Protein AF-A0A5J6HQF0-F1 (afdb_monomer_lite)

Sequence (128 aa):
MIKDPDASWEGPFPYDALAPAGVTPWTTHADMRDVSFELLARHLMTPVTQQAWDELRVVRRRMLVDLLLYDVDLDAELPVAAAEIDRRLAVETASPGHADEATPQERPGHPLPEATARLLDDLIRFDV

pLDDT: mean 82.44, std 16.95, range [37.94, 96.31]

Foldseek 3Di:
DDFQPPDDDDPDQLQVLLVVLVDDLPQDLVNLVCSVVSCVVVVVDDPSNVVSSVQC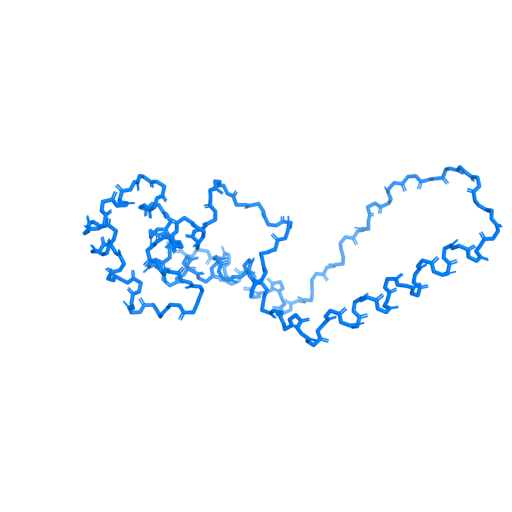NDPLSVVVSCVRDDDDDCVVVVVVVVVVVVVVVVVVVPDPDDDDDDDDDDDDDDPDDPVVVVVVCVSVDDDD

Structure (mmCIF, N/CA/C/O backbone):
data_AF-A0A5J6HQF0-F1
#
_entry.id   AF-A0A5J6HQF0-F1
#
loop_
_atom_site.group_PDB
_atom_site.id
_atom_site.type_symbol
_atom_site.label_atom_id
_atom_site.label_alt_id
_atom_site.label_comp_id
_atom_site.label_asym_id
_atom_site.label_entity_id
_atom_site.label_seq_id
_atom_site.pdbx_PDB_ins_code
_atom_site.Cartn_x
_atom_site.Cartn_y
_atom_site.Cartn_z
_atom_site.occupancy
_atom_site.B_iso_or_equiv
_atom_site.auth_seq_id
_atom_site.auth_comp_id
_atom_site.auth_asym_id
_atom_site.auth_atom_id
_atom_site.pdbx_PDB_model_num
ATOM 1 N N . MET A 1 1 ? 2.698 -5.531 -7.571 1.00 83.25 1 MET A N 1
ATOM 2 C CA . MET A 1 1 ? 2.271 -4.118 -7.528 1.00 83.2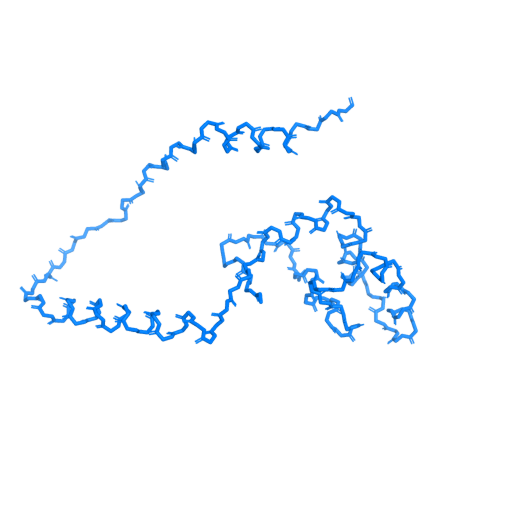5 1 MET A CA 1
ATOM 3 C C . MET A 1 1 ? 3.411 -3.224 -7.076 1.00 83.25 1 MET A C 1
ATOM 5 O O . MET A 1 1 ? 4.099 -3.565 -6.118 1.00 83.25 1 MET A O 1
ATOM 9 N N . ILE A 1 2 ? 3.599 -2.104 -7.764 1.00 85.88 2 ILE A N 1
ATOM 10 C CA . ILE A 1 2 ? 4.610 -1.079 -7.493 1.00 85.88 2 ILE A CA 1
ATOM 11 C C . ILE A 1 2 ? 3.870 0.203 -7.108 1.00 85.88 2 ILE A C 1
ATOM 13 O O . ILE A 1 2 ? 2.838 0.508 -7.699 1.00 85.88 2 ILE A O 1
ATOM 17 N N . LYS A 1 3 ? 4.366 0.938 -6.112 1.00 89.25 3 LYS A N 1
ATOM 18 C CA . LYS A 1 3 ? 3.799 2.245 -5.754 1.00 89.25 3 LYS A CA 1
ATOM 19 C C . LYS A 1 3 ? 4.189 3.278 -6.789 1.00 89.25 3 LYS A C 1
ATOM 21 O O . LYS A 1 3 ? 5.317 3.250 -7.279 1.00 89.25 3 LYS A O 1
ATOM 26 N N . ASP A 1 4 ? 3.284 4.199 -7.057 1.00 86.25 4 ASP A N 1
ATOM 27 C CA . ASP A 1 4 ? 3.610 5.380 -7.831 1.00 86.25 4 ASP A CA 1
ATOM 28 C C . ASP A 1 4 ? 4.731 6.178 -7.127 1.00 86.25 4 ASP A C 1
ATOM 30 O O . ASP A 1 4 ? 4.559 6.564 -5.966 1.00 86.25 4 ASP A O 1
ATOM 34 N N . PRO A 1 5 ? 5.897 6.377 -7.777 1.00 82.12 5 PRO A N 1
ATOM 35 C CA . PRO A 1 5 ? 7.016 7.108 -7.188 1.00 82.12 5 PRO A CA 1
ATOM 36 C C . PRO A 1 5 ? 6.736 8.608 -7.027 1.00 82.12 5 PRO A C 1
ATOM 38 O O . PRO A 1 5 ? 7.356 9.237 -6.169 1.00 82.12 5 PRO A O 1
ATOM 41 N N . ASP A 1 6 ? 5.811 9.164 -7.813 1.00 82.38 6 ASP A N 1
ATOM 42 C CA . ASP A 1 6 ? 5.450 10.584 -7.796 1.00 82.38 6 ASP A CA 1
ATOM 43 C C . ASP A 1 6 ? 4.247 10.861 -6.876 1.00 82.38 6 ASP A C 1
ATOM 45 O O . ASP A 1 6 ? 3.915 12.016 -6.593 1.00 82.38 6 ASP A O 1
ATOM 49 N N . ALA A 1 7 ? 3.596 9.814 -6.360 1.00 80.75 7 ALA A N 1
ATOM 50 C CA . ALA A 1 7 ? 2.498 9.963 -5.421 1.00 80.75 7 ALA A CA 1
ATOM 51 C C . ALA A 1 7 ? 2.997 10.382 -4.033 1.00 80.75 7 ALA A C 1
ATOM 53 O O . ALA A 1 7 ? 3.640 9.622 -3.305 1.00 80.75 7 ALA A O 1
ATOM 54 N N . SER A 1 8 ? 2.622 11.589 -3.614 1.00 76.50 8 SER A N 1
ATOM 55 C CA . SER A 1 8 ? 2.821 12.030 -2.238 1.00 76.50 8 SER A CA 1
ATOM 56 C C . SER A 1 8 ? 1.777 11.383 -1.325 1.00 76.50 8 SER A C 1
ATOM 58 O O . SER A 1 8 ? 0.595 11.727 -1.391 1.00 76.50 8 SER A O 1
ATOM 60 N N . TRP A 1 9 ? 2.209 10.476 -0.449 1.00 84.38 9 TRP A N 1
ATOM 61 C CA . TRP A 1 9 ? 1.400 9.987 0.668 1.00 84.38 9 TRP A CA 1
ATOM 62 C C . TRP A 1 9 ? 1.927 10.567 1.982 1.00 84.38 9 TRP A C 1
ATOM 64 O O . TRP A 1 9 ? 3.130 10.532 2.247 1.00 84.38 9 TRP A O 1
ATOM 74 N N . GLU A 1 10 ? 1.042 11.107 2.817 1.00 82.94 10 GLU A N 1
ATOM 75 C CA . GLU A 1 10 ? 1.439 11.617 4.129 1.00 82.94 10 GLU A CA 1
ATOM 76 C C . GLU A 1 10 ? 1.654 10.457 5.110 1.00 82.94 10 GLU A C 1
ATOM 78 O O . GLU A 1 10 ? 0.713 9.809 5.569 1.00 82.94 10 GLU A O 1
ATOM 8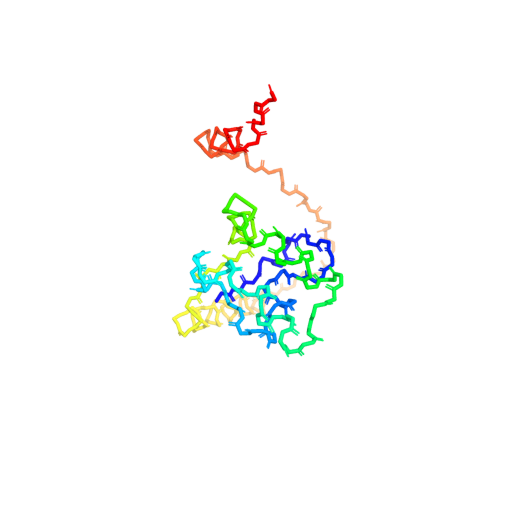3 N N . GLY A 1 11 ? 2.920 10.200 5.447 1.00 85.50 11 GLY A N 1
ATOM 84 C CA . GLY A 1 11 ? 3.312 9.138 6.373 1.00 85.50 11 GLY A CA 1
ATOM 85 C C . GLY A 1 11 ? 3.474 7.766 5.704 1.00 85.50 11 GLY A C 1
ATOM 86 O O . GLY A 1 11 ? 3.653 7.678 4.489 1.00 85.50 11 GLY A O 1
ATOM 87 N N . PRO A 1 12 ? 3.475 6.672 6.489 1.00 90.88 12 PRO A N 1
ATOM 88 C CA . PRO A 1 12 ? 3.610 5.323 5.949 1.00 90.88 12 PRO A CA 1
ATOM 89 C C . PRO A 1 12 ? 2.440 4.966 5.033 1.00 90.88 12 PRO A C 1
ATOM 91 O O . PRO A 1 12 ? 1.280 5.213 5.366 1.00 90.88 12 PRO A O 1
ATOM 94 N N . PHE A 1 13 ? 2.743 4.336 3.900 1.00 93.44 13 PHE A N 1
ATOM 95 C CA . PHE A 1 13 ? 1.711 3.894 2.972 1.00 93.44 13 PHE A CA 1
ATOM 96 C C . PHE A 1 13 ? 0.816 2.826 3.636 1.00 93.44 13 PHE A C 1
ATOM 98 O O . PHE A 1 13 ? 1.347 1.950 4.330 1.00 93.44 13 PHE A O 1
ATOM 105 N N . PRO A 1 14 ? -0.518 2.833 3.439 1.00 94.50 14 PRO A N 1
ATOM 106 C CA . PRO A 1 14 ? -1.426 2.029 4.261 1.00 94.50 14 PRO A CA 1
ATOM 107 C C . PRO A 1 14 ? -1.152 0.522 4.209 1.00 94.50 14 PRO A C 1
ATOM 109 O O . PRO A 1 14 ? -1.172 -0.154 5.238 1.00 94.50 14 PRO A O 1
ATOM 112 N N . TYR A 1 15 ? -0.828 -0.006 3.026 1.00 95.38 15 TYR A N 1
ATOM 113 C CA . TYR A 1 15 ? -0.486 -1.420 2.871 1.00 95.38 15 TYR A CA 1
ATOM 114 C C . TYR A 1 15 ? 0.853 -1.792 3.519 1.00 95.38 15 TYR A C 1
ATOM 116 O O . TYR A 1 15 ? 0.976 -2.902 4.026 1.00 95.38 15 TYR A O 1
ATOM 124 N N . ASP A 1 16 ? 1.828 -0.879 3.584 1.00 94.81 16 ASP A N 1
ATOM 125 C CA . ASP A 1 16 ? 3.088 -1.144 4.294 1.00 94.81 16 ASP A CA 1
ATOM 126 C C . ASP A 1 16 ? 2.866 -1.189 5.802 1.00 94.81 16 ASP A C 1
ATOM 128 O O . ASP A 1 16 ? 3.382 -2.068 6.490 1.00 94.81 16 ASP A O 1
ATOM 132 N N . ALA A 1 17 ? 2.075 -0.242 6.316 1.00 95.56 17 ALA A N 1
ATOM 133 C CA . ALA A 1 17 ? 1.769 -0.149 7.737 1.00 95.56 17 ALA A CA 1
ATOM 134 C C . ALA A 1 17 ? 1.050 -1.408 8.245 1.00 95.56 17 ALA A C 1
ATOM 136 O O . ALA A 1 17 ? 1.280 -1.836 9.375 1.00 95.56 17 ALA A O 1
ATOM 137 N N . LEU A 1 18 ? 0.207 -2.024 7.409 1.00 96.12 18 LEU A N 1
ATOM 138 C CA . LEU A 1 18 ? -0.536 -3.240 7.746 1.00 96.12 18 LEU A CA 1
ATOM 139 C C . LEU A 1 18 ? 0.124 -4.543 7.264 1.00 96.12 18 LEU A C 1
ATOM 141 O O . LEU A 1 18 ? -0.377 -5.623 7.586 1.00 96.12 18 LEU A O 1
ATOM 145 N N . ALA A 1 19 ? 1.259 -4.482 6.561 1.00 95.06 19 ALA A N 1
ATOM 146 C CA . ALA A 1 19 ? 1.976 -5.670 6.094 1.00 95.06 19 ALA A CA 1
ATOM 147 C C . ALA A 1 19 ? 2.318 -6.670 7.224 1.00 95.06 19 ALA A C 1
ATOM 149 O O . ALA A 1 19 ? 2.146 -7.872 7.011 1.00 95.06 19 ALA A O 1
ATOM 150 N N . PRO A 1 20 ? 2.700 -6.247 8.453 1.00 93.88 20 PRO A N 1
ATOM 151 C CA . PRO A 1 20 ? 2.915 -7.178 9.569 1.00 93.88 20 PRO A CA 1
ATOM 152 C C . PRO A 1 20 ? 1.658 -7.954 10.005 1.00 93.88 20 PRO A C 1
ATOM 154 O O . PRO A 1 20 ? 1.762 -9.039 10.580 1.00 93.88 20 PRO A O 1
ATOM 157 N N . ALA A 1 21 ? 0.465 -7.424 9.722 1.00 93.12 21 ALA A N 1
ATOM 158 C CA . ALA A 1 21 ? -0.807 -8.114 9.937 1.00 93.12 21 ALA A CA 1
ATOM 159 C C . ALA A 1 21 ? -1.190 -9.038 8.762 1.00 93.12 21 ALA A C 1
ATOM 161 O O . ALA A 1 21 ? -2.234 -9.680 8.808 1.00 93.12 21 ALA A O 1
ATOM 162 N N . GLY A 1 22 ? -0.347 -9.142 7.727 1.00 93.62 22 GLY A N 1
ATOM 163 C CA . GLY A 1 22 ? -0.596 -9.956 6.534 1.00 93.62 22 GLY A CA 1
ATOM 164 C C . GLY A 1 22 ? -1.519 -9.293 5.513 1.00 93.62 22 GLY A C 1
ATOM 165 O O . GLY A 1 22 ? -2.003 -9.959 4.599 1.00 93.62 22 GLY A O 1
ATOM 166 N N . VAL A 1 23 ? -1.781 -7.993 5.659 1.00 95.44 23 VAL A N 1
ATOM 167 C CA . VAL A 1 23 ? -2.606 -7.250 4.707 1.00 95.44 23 VAL A CA 1
ATOM 168 C C . VAL A 1 23 ? -1.808 -6.976 3.441 1.00 95.44 23 VAL A C 1
ATOM 170 O O . VAL A 1 23 ? -0.673 -6.510 3.487 1.00 95.44 23 VAL A O 1
ATOM 173 N N . THR A 1 24 ? -2.429 -7.241 2.298 1.00 94.38 24 THR A N 1
ATOM 174 C CA . THR A 1 24 ? -1.880 -6.973 0.968 1.00 94.38 24 THR A CA 1
ATOM 175 C C . THR A 1 24 ? -2.941 -6.281 0.109 1.00 94.38 24 THR A C 1
ATOM 177 O O . THR A 1 24 ? -4.125 -6.324 0.461 1.00 94.38 24 THR A O 1
ATOM 180 N N . PRO A 1 25 ? -2.577 -5.691 -1.042 1.00 92.56 25 PRO A N 1
ATOM 181 C CA . PRO A 1 25 ? -3.561 -5.153 -1.987 1.00 92.56 25 PRO A CA 1
ATOM 182 C C . PRO A 1 25 ? -4.622 -6.171 -2.432 1.00 92.56 25 PRO A C 1
ATOM 184 O O . PRO A 1 25 ? -5.758 -5.802 -2.720 1.00 92.56 25 PRO A O 1
ATOM 187 N N . TRP A 1 26 ? -4.289 -7.464 -2.399 1.00 92.19 26 TRP A N 1
ATOM 188 C CA . TRP A 1 26 ? -5.189 -8.564 -2.752 1.00 92.19 26 TRP A CA 1
ATOM 189 C C . TRP A 1 26 ? -6.126 -9.004 -1.620 1.00 92.19 26 TRP A C 1
ATOM 191 O O . TRP A 1 26 ? -7.054 -9.775 -1.861 1.00 92.19 26 TRP A O 1
ATOM 201 N N . THR A 1 27 ? -5.918 -8.531 -0.387 1.00 94.31 27 THR A N 1
ATOM 202 C CA . THR A 1 27 ? -6.804 -8.830 0.747 1.00 94.31 27 THR A CA 1
ATOM 203 C C . THR A 1 27 ? -8.216 -8.364 0.420 1.00 94.31 27 THR A C 1
ATOM 205 O O . THR A 1 27 ? -8.412 -7.200 0.073 1.00 94.31 27 THR A O 1
ATOM 208 N N . THR A 1 28 ? -9.228 -9.222 0.535 1.00 93.50 28 THR A N 1
ATOM 209 C CA . THR A 1 28 ? -10.582 -8.819 0.137 1.00 93.50 28 THR A CA 1
ATOM 210 C C . THR A 1 28 ? -11.109 -7.697 1.034 1.00 93.50 28 THR A C 1
ATOM 212 O O . THR A 1 28 ? -10.652 -7.487 2.160 1.00 93.50 28 THR A O 1
ATOM 215 N N . HIS A 1 29 ? -12.084 -6.928 0.546 1.00 92.88 29 HIS A N 1
ATOM 216 C CA . HIS A 1 29 ? -12.700 -5.897 1.383 1.00 92.88 29 HIS A CA 1
ATOM 217 C C . HIS A 1 29 ? -13.452 -6.492 2.586 1.00 92.88 29 HIS A C 1
ATOM 219 O O . HIS A 1 29 ? -13.541 -5.843 3.626 1.00 92.88 29 HIS A O 1
ATOM 225 N N . ALA A 1 30 ? -13.977 -7.715 2.456 1.00 91.38 30 ALA A N 1
ATOM 226 C CA . ALA A 1 30 ? -14.599 -8.426 3.567 1.00 91.38 30 ALA A CA 1
ATOM 227 C C . ALA A 1 30 ? -13.564 -8.719 4.662 1.00 91.38 30 ALA A C 1
ATOM 229 O O . ALA A 1 30 ? -13.760 -8.290 5.796 1.00 91.38 30 ALA A O 1
ATOM 230 N N . ASP A 1 31 ? -12.426 -9.311 4.292 1.00 94.19 31 ASP A N 1
ATOM 231 C CA . ASP A 1 31 ? -11.350 -9.650 5.232 1.00 94.19 31 ASP A CA 1
ATOM 232 C C . ASP A 1 31 ? -10.746 -8.402 5.895 1.00 94.19 31 ASP A C 1
ATOM 234 O O . ASP A 1 31 ? -10.384 -8.424 7.068 1.00 94.19 31 ASP A O 1
ATOM 238 N N . MET A 1 32 ? -10.693 -7.271 5.178 1.00 94.50 32 MET A N 1
ATOM 239 C CA . MET A 1 32 ? -10.194 -5.995 5.712 1.00 94.50 32 MET A CA 1
ATOM 240 C C . MET A 1 32 ? -10.962 -5.512 6.957 1.00 94.50 32 MET A C 1
ATOM 242 O O . MET A 1 32 ? -10.409 -4.796 7.796 1.00 94.50 32 MET A O 1
ATOM 246 N N . ARG A 1 33 ? -12.237 -5.892 7.111 1.00 89.00 33 ARG A N 1
ATOM 247 C CA . ARG A 1 33 ? -13.028 -5.531 8.302 1.00 89.00 33 ARG A CA 1
ATOM 248 C C . ARG A 1 33 ? -12.496 -6.222 9.555 1.00 89.00 33 ARG A C 1
ATOM 250 O O . ARG A 1 33 ? -12.427 -5.594 10.613 1.00 89.00 33 ARG A O 1
ATOM 257 N N . ASP A 1 34 ? -12.035 -7.457 9.399 1.00 92.94 34 ASP A N 1
ATOM 258 C CA . ASP A 1 34 ? -11.576 -8.303 10.497 1.00 92.94 34 ASP A CA 1
ATOM 259 C C . ASP A 1 34 ? -10.105 -8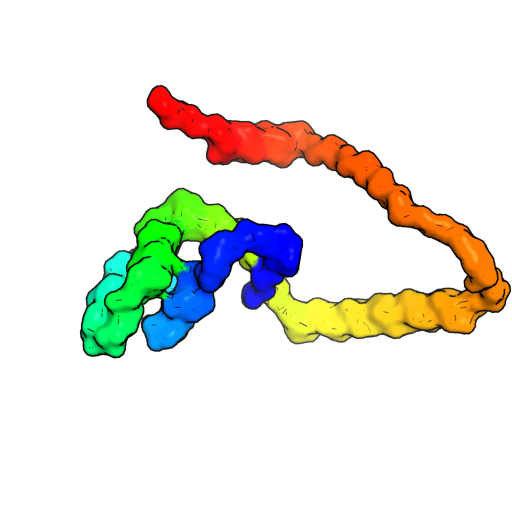.055 10.865 1.00 92.94 34 ASP A C 1
ATOM 261 O O . ASP A 1 34 ? -9.665 -8.421 11.954 1.00 92.94 34 ASP A O 1
ATOM 265 N N . VAL A 1 35 ? -9.356 -7.332 10.023 1.00 94.00 35 VAL A N 1
ATOM 266 C CA . VAL A 1 35 ? -7.957 -6.932 10.282 1.00 94.00 35 VAL A CA 1
ATOM 267 C C . VAL A 1 35 ? -7.793 -6.209 11.621 1.00 94.00 35 VAL A C 1
ATOM 269 O O . VAL A 1 35 ? -6.767 -6.364 12.281 1.00 94.00 35 VAL A O 1
ATOM 272 N N . SER A 1 36 ? -8.800 -5.451 12.067 1.00 93.25 36 SER A N 1
ATOM 273 C CA . SER A 1 36 ? -8.740 -4.771 13.368 1.00 93.25 36 SER A CA 1
ATOM 274 C C . SER A 1 36 ? -8.594 -5.747 14.542 1.00 93.25 36 SER A C 1
ATOM 276 O O . SER A 1 36 ? -7.863 -5.453 15.489 1.00 93.25 36 SER A O 1
ATOM 278 N N . PHE A 1 37 ? -9.212 -6.929 14.463 1.00 93.81 37 PHE A N 1
ATOM 279 C CA . PHE A 1 37 ? -9.070 -7.971 15.477 1.00 93.81 37 PHE A CA 1
ATOM 280 C C . PHE A 1 37 ? -7.674 -8.592 15.459 1.00 93.81 37 PHE A C 1
ATOM 282 O O . PHE A 1 37 ? -7.087 -8.773 16.522 1.00 93.81 37 PHE A O 1
ATOM 289 N N . GLU A 1 38 ? -7.105 -8.848 14.278 1.00 93.88 38 GLU A N 1
ATOM 290 C CA . GLU A 1 38 ? -5.727 -9.345 14.148 1.00 93.88 38 GLU A CA 1
ATOM 291 C C . GLU A 1 38 ? -4.704 -8.342 14.693 1.00 93.88 38 GLU A C 1
ATOM 293 O O . GLU A 1 38 ? -3.780 -8.722 15.416 1.00 93.88 38 GLU A O 1
ATOM 298 N N . LEU A 1 39 ? -4.892 -7.047 14.416 1.00 94.81 39 LEU A N 1
ATOM 299 C CA . LEU A 1 39 ? -4.048 -5.986 14.966 1.00 94.81 39 LEU A CA 1
ATOM 300 C C . LEU A 1 39 ? -4.104 -5.955 16.497 1.00 94.81 39 LEU A C 1
ATOM 302 O O . LEU A 1 39 ? -3.066 -5.823 17.144 1.00 94.81 39 LEU A O 1
ATOM 306 N N . LEU A 1 40 ? -5.291 -6.107 17.089 1.00 94.81 40 LEU A N 1
ATOM 307 C CA . LEU A 1 40 ? -5.446 -6.172 18.544 1.00 94.81 40 LEU A CA 1
ATOM 308 C C . LEU A 1 40 ? -4.818 -7.442 19.128 1.00 94.81 40 LEU A C 1
ATOM 310 O O . LEU A 1 40 ? -4.034 -7.353 20.070 1.00 94.81 40 LEU A O 1
ATOM 314 N N . ALA A 1 41 ? -5.105 -8.610 18.549 1.00 94.62 41 ALA A N 1
ATOM 315 C CA . ALA A 1 41 ? -4.595 -9.897 19.019 1.00 94.62 41 ALA A CA 1
ATOM 316 C C . ALA A 1 41 ? -3.058 -9.940 19.021 1.00 94.62 41 ALA A C 1
ATOM 318 O O . ALA A 1 41 ? -2.434 -10.459 19.949 1.00 94.62 41 ALA A O 1
ATOM 319 N N . ARG A 1 42 ? -2.436 -9.334 18.008 1.00 94.69 42 ARG A N 1
ATOM 320 C CA . ARG A 1 42 ? -0.977 -9.278 17.850 1.00 94.69 42 ARG A CA 1
ATOM 321 C C . ARG A 1 42 ? -0.330 -8.061 18.507 1.00 94.69 42 ARG A C 1
ATOM 323 O O . ARG A 1 42 ? 0.878 -7.898 18.386 1.00 94.69 42 ARG A O 1
ATOM 330 N N . HIS A 1 43 ? -1.101 -7.232 19.215 1.00 95.25 43 HIS A N 1
ATOM 331 C CA . HIS A 1 43 ? -0.614 -6.012 19.871 1.00 95.25 43 HIS A CA 1
ATOM 332 C C . HIS A 1 43 ? 0.043 -5.021 18.888 1.00 95.25 43 HIS A C 1
ATOM 334 O O . HIS A 1 43 ? 0.971 -4.294 19.233 1.00 95.25 43 HIS A O 1
ATOM 340 N N . LEU A 1 44 ? -0.458 -4.991 17.652 1.00 95.38 44 LEU A N 1
ATOM 341 C CA . LEU A 1 44 ? -0.005 -4.123 16.565 1.00 95.38 44 LEU A CA 1
ATOM 342 C C . LEU A 1 44 ? -0.889 -2.883 16.392 1.00 95.38 44 LEU A C 1
ATOM 344 O O . LEU A 1 44 ? -0.659 -2.108 15.473 1.00 95.38 44 LEU A O 1
ATOM 348 N N . MET A 1 45 ? -1.895 -2.681 17.250 1.00 96.06 45 MET A N 1
ATOM 349 C CA . MET A 1 45 ? -2.798 -1.531 17.180 1.00 96.06 45 MET A CA 1
ATOM 350 C C . MET A 1 45 ? -2.121 -0.247 17.693 1.00 96.06 45 MET A C 1
ATOM 352 O O . MET A 1 45 ? -2.264 0.150 18.847 1.00 96.06 45 MET A O 1
ATOM 356 N N . THR A 1 46 ? -1.369 0.400 16.810 1.00 95.56 46 THR A N 1
ATOM 357 C CA . THR A 1 46 ? -0.770 1.730 16.988 1.00 95.56 46 THR A CA 1
ATOM 358 C C . THR A 1 46 ? -1.609 2.807 16.282 1.00 95.56 46 THR A C 1
ATOM 360 O O . THR A 1 46 ? -2.409 2.470 15.405 1.00 95.56 46 THR A O 1
ATOM 363 N N . PRO A 1 47 ? -1.415 4.110 16.571 1.00 95.31 47 PRO A N 1
ATOM 364 C CA . PRO A 1 47 ? -2.105 5.177 15.839 1.00 95.31 47 PRO A CA 1
ATOM 365 C C . PRO A 1 47 ? -1.889 5.110 14.319 1.00 95.31 47 PRO A C 1
ATOM 367 O O . PRO A 1 47 ? -2.827 5.309 13.553 1.00 95.31 47 PRO A O 1
ATOM 370 N N . VAL A 1 48 ? -0.676 4.754 13.881 1.00 95.19 48 VAL A N 1
ATOM 371 C CA . VAL A 1 48 ? -0.319 4.630 12.458 1.00 95.19 48 VAL A CA 1
ATOM 372 C C . VAL A 1 48 ? -1.089 3.490 11.792 1.00 95.19 48 VAL A C 1
ATOM 374 O O . VAL A 1 48 ? -1.695 3.676 10.742 1.00 95.19 48 VAL A O 1
ATOM 377 N N . THR A 1 49 ? -1.106 2.308 12.407 1.00 96.06 49 THR A N 1
ATOM 378 C CA . THR A 1 49 ? -1.834 1.147 11.869 1.00 96.06 49 THR A CA 1
ATOM 379 C C . THR A 1 49 ? -3.345 1.337 11.939 1.00 96.06 49 THR A C 1
ATOM 381 O O . THR A 1 49 ? -4.059 0.857 11.066 1.00 96.06 49 THR A O 1
ATOM 384 N N . GLN A 1 50 ? -3.846 2.055 12.948 1.00 95.12 50 GLN A N 1
ATOM 385 C CA . GLN A 1 50 ? -5.261 2.397 13.045 1.00 95.12 50 GLN A CA 1
ATOM 386 C C . GLN A 1 50 ? -5.671 3.334 11.906 1.00 95.12 50 GLN A C 1
ATOM 388 O O . GLN A 1 50 ? -6.658 3.062 11.230 1.00 95.12 50 GLN A O 1
ATOM 393 N N . GLN A 1 51 ? -4.879 4.377 11.640 1.00 94.94 51 GLN A N 1
ATOM 394 C CA . GLN A 1 51 ? -5.110 5.277 10.513 1.00 94.94 51 GLN A CA 1
ATOM 395 C C . GLN A 1 51 ? -5.039 4.530 9.174 1.00 94.94 51 GLN A C 1
ATOM 397 O O . GLN A 1 51 ? -5.929 4.678 8.342 1.00 94.94 51 GLN A O 1
ATOM 402 N N . ALA A 1 52 ? -4.037 3.669 8.981 1.00 95.69 52 ALA A N 1
ATOM 403 C CA . ALA A 1 52 ? -3.933 2.839 7.782 1.00 95.69 52 ALA A CA 1
ATOM 404 C C . ALA A 1 52 ? -5.151 1.914 7.601 1.00 95.69 52 ALA A C 1
ATOM 406 O O . ALA A 1 52 ? -5.672 1.771 6.495 1.00 95.69 52 ALA A O 1
ATOM 407 N N . TRP A 1 53 ? -5.643 1.312 8.686 1.00 96.31 53 TRP A N 1
ATOM 408 C CA . TRP A 1 53 ? -6.862 0.508 8.661 1.00 96.31 53 TRP A CA 1
ATOM 409 C C . TRP A 1 53 ? -8.106 1.348 8.344 1.00 96.31 53 TRP A C 1
ATOM 411 O O . TRP A 1 53 ? -8.939 0.913 7.550 1.00 96.31 53 TRP A O 1
ATOM 421 N N . ASP A 1 54 ? -8.222 2.561 8.889 1.00 94.94 54 ASP A N 1
ATOM 422 C CA . ASP A 1 54 ? -9.312 3.490 8.573 1.00 94.94 54 ASP A CA 1
ATOM 423 C C . ASP A 1 54 ? -9.342 3.878 7.083 1.00 94.94 54 ASP A C 1
ATOM 425 O O . ASP A 1 54 ? -10.424 3.947 6.489 1.00 94.94 54 ASP A O 1
ATOM 429 N N . GLU A 1 55 ? -8.175 4.059 6.458 1.00 94.88 55 GLU A N 1
ATOM 430 C CA . GLU A 1 55 ? -8.059 4.317 5.018 1.00 94.88 55 GLU A CA 1
ATOM 431 C C . GLU A 1 55 ? -8.468 3.105 4.164 1.00 94.88 55 GLU A C 1
ATOM 433 O O . GLU A 1 55 ? -9.121 3.259 3.133 1.00 94.88 55 GLU A O 1
ATOM 438 N N . LEU A 1 56 ? -8.163 1.880 4.601 1.00 95.88 56 LEU A N 1
ATOM 439 C CA . LEU A 1 56 ? -8.410 0.670 3.805 1.00 95.88 56 LEU A CA 1
ATOM 440 C C . LEU A 1 56 ? -9.779 0.010 4.056 1.00 95.88 56 LEU A C 1
ATOM 442 O O . LEU A 1 56 ? -10.307 -0.683 3.179 1.00 95.88 56 LEU A O 1
ATOM 446 N N . ARG A 1 57 ? -10.402 0.221 5.222 1.00 95.00 57 ARG A N 1
ATOM 447 C CA . ARG A 1 57 ? -11.697 -0.399 5.574 1.00 95.00 57 ARG A CA 1
ATOM 448 C C . ARG A 1 57 ? -12.904 0.243 4.898 1.00 95.00 57 ARG A C 1
ATOM 450 O O . ARG A 1 57 ? -14.002 -0.306 4.971 1.00 95.00 57 ARG A O 1
ATOM 457 N N . VAL A 1 58 ? -12.741 1.411 4.278 1.00 94.50 58 VAL A N 1
ATOM 458 C CA . VAL A 1 58 ? -13.798 2.103 3.529 1.00 94.50 58 VAL A CA 1
ATOM 459 C C . VAL A 1 58 ? -13.509 1.958 2.042 1.00 94.50 58 VAL A C 1
ATOM 461 O O . VAL A 1 58 ? -12.478 2.430 1.579 1.00 94.50 58 VAL A O 1
ATOM 464 N N . VAL A 1 59 ? -14.438 1.362 1.281 1.00 93.00 59 VAL A N 1
ATOM 465 C CA . VAL A 1 59 ? -14.254 1.068 -0.158 1.00 93.00 59 VAL A CA 1
ATOM 466 C C . VAL A 1 59 ? -13.743 2.286 -0.928 1.00 93.00 59 VAL A C 1
ATOM 468 O O . VAL A 1 59 ? -12.744 2.194 -1.627 1.00 93.00 59 VAL A O 1
ATOM 471 N N . ARG A 1 60 ? -14.388 3.445 -0.750 1.00 92.06 60 ARG A N 1
ATOM 472 C CA . ARG A 1 60 ? -14.027 4.677 -1.464 1.00 92.06 60 ARG A CA 1
ATOM 473 C C . ARG A 1 60 ? -12.592 5.129 -1.188 1.00 92.06 60 ARG A C 1
ATOM 475 O O . ARG A 1 60 ? -11.902 5.526 -2.114 1.00 92.06 60 ARG A O 1
ATOM 482 N N . ARG A 1 61 ? -12.153 5.085 0.073 1.00 92.94 61 ARG A N 1
ATOM 483 C CA . ARG A 1 61 ? -10.789 5.485 0.456 1.00 92.94 61 ARG A CA 1
ATOM 484 C C . ARG A 1 61 ? -9.771 4.472 -0.048 1.00 92.94 61 ARG A C 1
ATOM 486 O O . ARG A 1 61 ? -8.790 4.854 -0.671 1.00 92.94 61 ARG A O 1
ATOM 493 N N . ARG A 1 62 ? -10.082 3.184 0.093 1.00 94.81 62 ARG A N 1
ATOM 494 C CA . ARG A 1 62 ? -9.259 2.099 -0.431 1.00 94.81 62 ARG A CA 1
ATOM 495 C C . ARG A 1 62 ? -9.036 2.206 -1.938 1.00 94.81 62 ARG A C 1
ATOM 497 O O . ARG A 1 62 ? -7.906 2.058 -2.370 1.00 94.81 62 ARG A O 1
ATOM 504 N N . MET A 1 63 ? -10.063 2.544 -2.719 1.00 93.12 63 MET A N 1
ATOM 505 C CA . MET A 1 63 ? -9.904 2.762 -4.163 1.00 93.12 63 MET A CA 1
ATOM 506 C C . MET A 1 63 ? -8.915 3.888 -4.491 1.00 93.12 63 MET A C 1
ATOM 508 O O . MET A 1 63 ? -8.195 3.783 -5.477 1.00 93.12 63 MET A O 1
ATOM 512 N N . LEU A 1 64 ? -8.855 4.947 -3.676 1.00 92.12 64 LEU A N 1
ATOM 513 C CA . LEU A 1 64 ? -7.864 6.014 -3.855 1.00 92.12 64 LEU A CA 1
ATOM 514 C C . LEU A 1 64 ? -6.449 5.523 -3.541 1.00 92.12 64 LEU A C 1
ATOM 516 O O . LEU A 1 64 ? -5.520 5.882 -4.251 1.00 92.12 64 LEU A O 1
ATOM 520 N N . VAL A 1 65 ? -6.289 4.682 -2.516 1.00 93.25 65 VAL A N 1
ATOM 521 C CA . VAL A 1 65 ? -4.998 4.044 -2.209 1.00 93.25 65 VAL A CA 1
ATOM 522 C C . VAL A 1 65 ? -4.580 3.104 -3.341 1.00 93.25 65 VAL A C 1
ATOM 524 O O . VAL A 1 65 ? -3.430 3.132 -3.770 1.00 93.25 65 VAL A O 1
ATOM 527 N N . ASP A 1 66 ? -5.514 2.300 -3.846 1.00 92.38 66 ASP A N 1
ATOM 528 C CA . ASP A 1 66 ? -5.271 1.325 -4.910 1.00 92.38 66 ASP A CA 1
ATOM 529 C C . ASP A 1 66 ? -4.925 2.004 -6.246 1.00 92.38 66 ASP A C 1
ATOM 531 O O . ASP A 1 66 ? -4.155 1.448 -7.022 1.00 92.38 66 ASP A O 1
ATOM 535 N N . LEU A 1 67 ? -5.418 3.225 -6.497 1.00 90.69 67 LEU A N 1
ATOM 536 C CA . LEU A 1 67 ? -5.051 4.021 -7.677 1.00 90.69 67 LEU A CA 1
ATOM 537 C C . LEU A 1 67 ? -3.551 4.356 -7.718 1.00 90.69 67 LEU A C 1
ATOM 539 O O . LEU A 1 67 ? -2.989 4.525 -8.794 1.00 90.69 67 LEU A O 1
ATOM 543 N N . LEU A 1 68 ? -2.903 4.435 -6.553 1.00 91.12 68 LEU A N 1
ATOM 544 C CA . LEU A 1 68 ? -1.472 4.725 -6.428 1.00 91.12 68 LEU A CA 1
ATOM 545 C C . LEU A 1 68 ? -0.605 3.464 -6.563 1.00 91.12 68 LEU A C 1
ATOM 547 O O . LEU A 1 68 ? 0.595 3.500 -6.281 1.00 91.12 68 LEU A O 1
ATOM 551 N N . LEU A 1 69 ? -1.205 2.333 -6.943 1.00 91.31 69 LEU A N 1
ATOM 552 C CA . LEU A 1 69 ? -0.526 1.063 -7.138 1.00 91.31 69 LEU A CA 1
ATOM 553 C C . LEU A 1 69 ? -0.643 0.612 -8.594 1.00 91.31 69 LEU A C 1
ATOM 555 O O . LEU A 1 69 ? -1.726 0.326 -9.098 1.00 91.31 69 LEU A O 1
ATOM 559 N N . TYR A 1 70 ? 0.502 0.453 -9.245 1.00 87.75 70 TYR A N 1
ATOM 560 C CA . TYR A 1 70 ? 0.592 -0.142 -10.568 1.00 87.75 70 TYR A CA 1
ATOM 561 C C . TYR A 1 70 ? 0.716 -1.653 -10.453 1.00 87.75 70 TYR A C 1
ATOM 563 O O . TYR A 1 70 ? 1.618 -2.170 -9.782 1.00 87.75 70 TYR A O 1
ATOM 571 N N . ASP A 1 71 ? -0.171 -2.375 -11.128 1.00 88.25 71 ASP A N 1
ATOM 572 C CA . ASP A 1 71 ? -0.005 -3.808 -11.326 1.00 88.25 71 ASP A CA 1
ATOM 573 C C . ASP A 1 71 ? 0.900 -4.048 -12.538 1.00 88.25 71 ASP A C 1
ATOM 575 O O . ASP A 1 71 ? 0.499 -3.846 -13.681 1.00 88.25 71 ASP A O 1
ATOM 579 N N . VAL A 1 72 ? 2.159 -4.389 -12.264 1.00 86.00 72 VAL A N 1
ATOM 580 C CA . VAL A 1 72 ? 3.208 -4.598 -13.268 1.00 86.00 72 VAL A CA 1
ATOM 581 C C . VAL A 1 72 ? 3.704 -6.031 -13.137 1.00 86.00 72 VAL A C 1
ATOM 583 O O . VAL A 1 72 ? 4.141 -6.432 -12.052 1.00 86.00 72 VAL A O 1
ATOM 586 N N . ASP A 1 73 ? 3.660 -6.781 -14.237 1.00 89.12 73 ASP A N 1
ATOM 587 C CA . ASP A 1 73 ? 4.290 -8.096 -14.344 1.00 89.12 73 ASP A CA 1
ATOM 588 C C . ASP A 1 73 ? 5.794 -7.914 -14.566 1.00 89.12 73 ASP A C 1
ATOM 590 O O . ASP A 1 73 ? 6.263 -7.677 -15.677 1.00 89.12 73 ASP A O 1
ATOM 594 N N . LEU A 1 74 ? 6.559 -7.987 -13.480 1.00 86.94 74 LEU A N 1
ATOM 595 C CA . LEU A 1 74 ? 8.001 -7.766 -13.522 1.00 86.94 74 LEU A CA 1
ATOM 596 C C . LEU A 1 74 ? 8.727 -8.788 -14.401 1.00 86.94 74 LEU A C 1
ATOM 598 O O . LEU A 1 74 ? 9.687 -8.419 -15.073 1.00 86.94 74 LEU A O 1
ATOM 602 N N . ASP A 1 75 ? 8.282 -10.042 -14.426 1.00 91.00 75 ASP A N 1
ATOM 603 C CA . ASP A 1 75 ? 8.966 -11.085 -15.193 1.00 91.00 75 ASP A CA 1
ATOM 604 C C . ASP A 1 75 ? 8.819 -10.841 -16.701 1.00 91.00 75 ASP A C 1
ATOM 606 O O . ASP A 1 75 ? 9.760 -11.069 -17.468 1.00 91.00 75 ASP A O 1
ATOM 610 N N . ALA A 1 76 ? 7.665 -10.317 -17.122 1.00 90.44 76 ALA A N 1
ATOM 611 C CA . ALA A 1 76 ? 7.417 -9.927 -18.505 1.00 90.44 76 ALA A CA 1
ATOM 612 C C . ALA A 1 76 ? 8.063 -8.579 -18.880 1.00 90.44 76 ALA A C 1
ATOM 614 O O . ALA A 1 76 ? 8.602 -8.439 -19.981 1.00 90.44 76 ALA A O 1
ATOM 615 N N . GLU A 1 77 ? 8.027 -7.591 -17.983 1.00 89.62 77 GLU A N 1
ATOM 616 C CA . GLU A 1 77 ? 8.407 -6.203 -18.284 1.00 89.62 77 GLU A CA 1
ATOM 617 C C . GLU A 1 77 ? 9.910 -5.927 -18.120 1.00 89.62 77 GLU A C 1
ATOM 619 O O . GLU A 1 77 ? 10.489 -5.152 -18.889 1.00 89.62 77 GLU A O 1
ATOM 624 N N . LEU A 1 78 ? 10.589 -6.572 -17.161 1.00 92.12 78 LEU A N 1
ATOM 625 C CA . LEU A 1 78 ? 12.011 -6.316 -16.887 1.00 92.12 78 LEU A CA 1
ATOM 626 C C . LEU A 1 78 ? 12.928 -6.551 -18.102 1.00 92.12 78 LEU A C 1
ATOM 628 O O . LEU A 1 78 ? 13.787 -5.697 -18.348 1.00 92.12 78 LEU A O 1
ATOM 632 N N . PRO A 1 79 ? 12.779 -7.631 -18.899 1.00 95.38 79 PRO A N 1
ATOM 633 C CA . PRO A 1 79 ? 13.614 -7.836 -20.082 1.00 95.38 79 PRO A CA 1
ATOM 634 C C . PRO A 1 79 ? 13.439 -6.733 -21.134 1.00 95.38 79 PRO A C 1
ATOM 636 O O . PRO A 1 79 ? 14.413 -6.312 -21.762 1.00 95.38 79 PRO A O 1
ATOM 639 N N . VAL A 1 80 ? 12.207 -6.245 -21.316 1.00 93.62 80 VAL A N 1
ATOM 640 C CA . VAL A 1 80 ? 11.882 -5.175 -22.272 1.00 93.62 80 VAL A CA 1
ATOM 641 C C . VAL A 1 80 ? 12.486 -3.852 -21.810 1.00 93.62 80 VAL A C 1
ATOM 643 O O . VAL A 1 80 ? 13.134 -3.160 -22.600 1.00 93.62 80 VAL A O 1
ATOM 646 N N . ALA A 1 81 ? 12.330 -3.527 -20.526 1.00 91.31 81 ALA A N 1
ATOM 647 C CA . ALA A 1 81 ? 12.891 -2.323 -19.930 1.00 91.31 81 ALA A CA 1
ATOM 648 C C . ALA A 1 81 ? 14.427 -2.305 -20.009 1.00 91.31 81 ALA A C 1
ATOM 650 O O . ALA A 1 81 ? 15.004 -1.293 -20.406 1.00 91.31 81 ALA A O 1
ATOM 651 N N . ALA A 1 82 ? 15.089 -3.426 -19.702 1.00 95.12 82 ALA A N 1
ATOM 652 C CA . ALA A 1 82 ? 16.545 -3.544 -19.793 1.00 95.12 82 ALA A CA 1
ATOM 653 C C . ALA A 1 82 ? 17.051 -3.307 -21.226 1.00 95.12 82 ALA A C 1
ATOM 655 O O . ALA A 1 82 ? 17.945 -2.491 -21.439 1.00 95.12 82 ALA A O 1
ATOM 656 N N . ALA A 1 83 ? 16.420 -3.940 -22.222 1.00 94.75 83 ALA A N 1
ATOM 657 C CA . ALA A 1 83 ? 16.793 -3.765 -23.624 1.00 94.75 83 ALA A CA 1
ATOM 658 C C . ALA A 1 83 ? 16.602 -2.318 -24.122 1.00 94.75 83 ALA A C 1
ATOM 660 O O . ALA A 1 83 ? 17.383 -1.830 -24.941 1.00 94.75 83 ALA A O 1
ATOM 661 N N . GLU A 1 84 ? 15.571 -1.619 -23.642 1.00 93.88 84 GLU A N 1
ATOM 662 C CA . GLU A 1 84 ? 15.350 -0.206 -23.963 1.00 93.88 84 GLU A CA 1
ATOM 663 C C . GLU A 1 84 ? 16.392 0.706 -23.301 1.00 93.88 84 GLU A C 1
ATOM 665 O O . GLU A 1 84 ? 16.885 1.634 -23.946 1.00 93.88 84 GLU A O 1
ATOM 670 N N . ILE A 1 85 ? 16.771 0.436 -22.049 1.00 93.56 85 ILE A N 1
ATOM 671 C CA . ILE A 1 85 ? 17.850 1.163 -21.364 1.00 93.56 85 ILE A CA 1
ATOM 672 C C . ILE A 1 85 ? 19.168 0.987 -22.124 1.00 93.56 85 ILE A C 1
ATOM 674 O O . ILE A 1 85 ? 19.811 1.983 -22.456 1.00 93.56 85 ILE A O 1
ATOM 678 N N . ASP A 1 86 ? 19.527 -0.249 -22.480 1.00 95.06 86 ASP A N 1
ATOM 679 C CA . ASP A 1 86 ? 20.742 -0.546 -23.246 1.00 95.06 86 ASP A CA 1
ATOM 680 C C . ASP A 1 86 ? 20.747 0.177 -24.599 1.00 95.06 86 ASP A C 1
ATOM 682 O O . ASP A 1 86 ? 21.751 0.775 -24.996 1.00 95.06 86 ASP A O 1
ATOM 686 N N . ARG A 1 87 ? 19.602 0.190 -25.296 1.00 92.12 87 ARG A N 1
ATOM 687 C CA . ARG A 1 87 ? 19.436 0.933 -26.552 1.00 92.12 87 ARG A CA 1
ATOM 688 C C . ARG A 1 87 ? 19.682 2.429 -26.353 1.00 92.12 87 ARG A C 1
ATOM 690 O O . ARG A 1 87 ? 20.388 3.031 -27.160 1.00 92.12 87 ARG A O 1
ATOM 697 N N . ARG A 1 88 ? 19.106 3.037 -25.312 1.00 91.19 88 ARG A N 1
ATOM 698 C CA . ARG A 1 88 ? 19.268 4.474 -25.032 1.00 91.19 88 ARG A CA 1
ATOM 699 C C . ARG A 1 88 ? 20.711 4.826 -24.696 1.00 91.19 88 ARG A C 1
ATOM 701 O O . ARG A 1 88 ? 21.240 5.772 -25.271 1.00 91.19 88 ARG A O 1
ATOM 708 N N . LEU A 1 89 ? 21.362 4.024 -23.856 1.00 92.69 89 LEU A N 1
ATOM 709 C CA . LEU A 1 89 ? 22.771 4.205 -23.507 1.00 92.69 89 LEU A CA 1
ATOM 710 C C . LEU A 1 89 ? 23.684 4.079 -24.736 1.00 92.69 89 LEU A C 1
ATOM 712 O O . LEU A 1 89 ? 24.633 4.850 -24.883 1.00 92.69 89 LEU A O 1
ATOM 716 N N . ALA A 1 90 ? 23.387 3.156 -25.655 1.00 89.19 90 ALA A N 1
ATOM 717 C CA . ALA A 1 90 ? 24.129 3.013 -26.908 1.00 89.19 90 ALA A CA 1
ATOM 718 C C . ALA A 1 90 ? 23.967 4.230 -27.840 1.00 89.19 90 ALA A C 1
ATOM 720 O O . ALA A 1 90 ? 24.928 4.640 -28.487 1.00 89.19 90 ALA A O 1
ATOM 721 N N . VAL A 1 91 ? 22.774 4.835 -27.901 1.00 84.19 91 VAL A N 1
ATOM 722 C CA . VAL A 1 91 ? 22.531 6.069 -28.673 1.00 84.19 91 VAL A CA 1
ATOM 723 C C . VAL A 1 91 ? 23.273 7.260 -28.061 1.00 84.19 91 VAL A C 1
ATOM 725 O O . VAL A 1 91 ? 23.880 8.042 -28.790 1.00 84.19 91 VAL A O 1
ATOM 728 N N . GLU A 1 92 ? 23.262 7.379 -26.735 1.00 75.81 92 GLU A N 1
ATOM 729 C CA . GLU A 1 92 ? 23.930 8.462 -26.007 1.00 75.81 92 GLU A CA 1
ATOM 730 C C . GLU A 1 92 ? 25.459 8.390 -26.145 1.00 75.81 92 GLU A C 1
ATOM 732 O O . GLU A 1 92 ? 26.114 9.393 -26.417 1.00 75.81 92 GLU A O 1
ATOM 737 N N . THR A 1 93 ? 26.030 7.187 -26.063 1.00 71.75 93 THR A N 1
ATOM 738 C CA . THR A 1 93 ? 27.479 6.965 -26.221 1.00 71.75 93 THR A CA 1
ATOM 739 C C . THR A 1 93 ? 27.968 7.043 -27.670 1.00 71.75 93 THR A C 1
ATOM 741 O O . THR A 1 93 ? 29.146 7.317 -27.900 1.00 71.75 93 THR A O 1
ATOM 744 N N . ALA A 1 94 ? 27.089 6.845 -28.657 1.00 64.88 94 ALA A N 1
ATOM 745 C CA . ALA A 1 94 ? 27.416 6.956 -30.080 1.00 64.88 94 ALA A CA 1
ATOM 746 C C . ALA A 1 94 ? 27.352 8.394 -30.632 1.00 64.88 94 ALA A C 1
ATOM 748 O O . ALA A 1 94 ? 27.724 8.610 -31.787 1.00 64.88 94 ALA A O 1
ATOM 749 N N . SER A 1 95 ? 26.901 9.376 -29.844 1.00 47.31 95 SER A N 1
ATOM 750 C CA . SER A 1 95 ? 26.818 10.778 -30.264 1.00 47.31 95 SER A CA 1
ATOM 751 C C . SER A 1 95 ? 28.127 11.524 -29.942 1.00 47.31 95 SER A C 1
ATOM 753 O O . SER A 1 95 ? 28.439 11.726 -28.765 1.00 47.31 95 SER A O 1
ATOM 755 N N . PRO A 1 96 ? 28.935 11.960 -30.932 1.00 50.69 96 PRO A N 1
ATOM 756 C CA . PRO A 1 96 ? 30.136 12.727 -30.652 1.00 50.69 96 PRO A CA 1
ATOM 757 C C . PRO A 1 96 ? 29.772 14.194 -30.393 1.00 50.69 96 PRO A C 1
ATOM 759 O O . PRO A 1 96 ? 29.588 14.977 -31.322 1.00 50.69 96 PRO A O 1
ATOM 762 N N . GLY A 1 97 ? 29.739 14.552 -29.108 1.00 49.50 97 GLY A N 1
ATOM 763 C CA . GLY A 1 97 ? 29.969 15.903 -28.600 1.00 49.50 97 GLY A CA 1
ATOM 764 C C . GLY A 1 97 ? 28.723 16.735 -28.335 1.00 49.50 97 GLY A C 1
ATOM 765 O O . GLY A 1 97 ? 28.212 17.352 -29.257 1.00 49.50 97 GLY A O 1
ATOM 766 N N . HIS A 1 98 ? 28.332 16.869 -27.065 1.00 44.06 98 HIS A N 1
ATOM 767 C CA . HIS A 1 98 ? 27.637 18.054 -26.550 1.00 44.06 98 HIS A CA 1
ATOM 768 C C . HIS A 1 98 ? 28.425 18.576 -25.344 1.00 44.06 98 HIS A C 1
ATOM 770 O O . HIS A 1 98 ? 28.375 18.026 -24.246 1.00 44.06 98 HIS A O 1
ATOM 776 N N . ALA A 1 99 ? 29.220 19.614 -25.603 1.00 43.38 99 ALA A N 1
ATOM 777 C CA . ALA A 1 99 ? 29.578 20.581 -24.584 1.00 43.38 99 ALA A CA 1
ATOM 778 C C . ALA A 1 99 ? 28.313 21.378 -24.235 1.00 43.38 99 ALA A C 1
ATOM 780 O O . ALA A 1 99 ? 27.609 21.781 -25.152 1.00 43.38 99 ALA A O 1
ATOM 781 N N . ASP A 1 100 ? 28.089 21.532 -22.932 1.00 46.16 100 ASP A N 1
ATOM 782 C CA . ASP A 1 100 ? 27.390 22.592 -22.192 1.00 46.16 100 ASP A CA 1
ATOM 783 C C . ASP A 1 100 ? 26.087 23.236 -22.733 1.00 46.16 100 ASP A C 1
ATOM 785 O O . ASP A 1 100 ? 25.961 23.601 -23.895 1.00 46.16 100 ASP A O 1
ATOM 789 N N . GLU A 1 101 ? 25.180 23.486 -21.780 1.00 43.62 101 GLU A N 1
ATOM 790 C CA . GLU A 1 101 ? 23.921 24.260 -21.841 1.00 43.62 101 GLU A CA 1
ATOM 791 C C . GLU A 1 101 ? 22.658 23.622 -22.472 1.00 43.62 101 GLU A C 1
ATOM 793 O O . GLU A 1 101 ? 22.521 23.505 -23.686 1.00 43.62 101 GLU A O 1
ATOM 798 N N . ALA A 1 102 ? 21.647 23.330 -21.628 1.00 37.94 102 ALA A N 1
ATOM 799 C CA . ALA A 1 102 ? 20.372 24.082 -21.579 1.00 37.94 102 ALA A CA 1
ATOM 800 C C . ALA A 1 102 ? 19.284 23.399 -20.699 1.00 37.94 102 ALA A C 1
ATOM 802 O O . ALA A 1 102 ? 18.781 22.329 -21.017 1.00 37.94 102 ALA A O 1
ATOM 803 N N . THR A 1 103 ? 18.937 24.079 -19.598 1.00 42.16 103 THR A N 1
ATOM 804 C CA . THR A 1 103 ? 17.610 24.337 -18.978 1.00 42.16 103 THR A CA 1
ATOM 805 C C . THR A 1 103 ? 16.483 23.271 -19.007 1.00 42.16 103 THR A C 1
ATOM 807 O O . THR A 1 103 ? 16.101 22.807 -20.079 1.00 42.16 103 THR A O 1
ATOM 810 N N . PRO A 1 104 ? 15.795 22.985 -17.874 1.00 42.50 104 PRO A N 1
ATOM 811 C CA . PRO A 1 104 ? 14.569 22.186 -17.879 1.00 42.50 104 PRO A CA 1
ATOM 812 C C . PRO A 1 104 ? 13.429 22.967 -18.550 1.00 42.50 104 PRO A C 1
ATOM 814 O O . PRO A 1 104 ? 12.926 23.949 -18.007 1.00 42.50 104 PRO A O 1
ATOM 817 N N . GLN A 1 105 ? 13.010 22.534 -19.737 1.00 48.12 105 GLN A N 1
ATOM 818 C CA . GLN A 1 105 ? 11.731 22.939 -20.314 1.00 48.12 105 GLN A CA 1
ATOM 819 C C . GLN A 1 105 ? 10.618 22.123 -19.652 1.00 48.12 105 GLN A C 1
ATOM 821 O O . GLN A 1 105 ? 10.426 20.946 -19.963 1.00 48.12 105 GLN A O 1
ATOM 826 N N . GLU A 1 106 ? 9.873 22.764 -18.748 1.00 45.03 106 GLU A N 1
ATOM 827 C CA . GLU A 1 106 ? 8.520 22.346 -1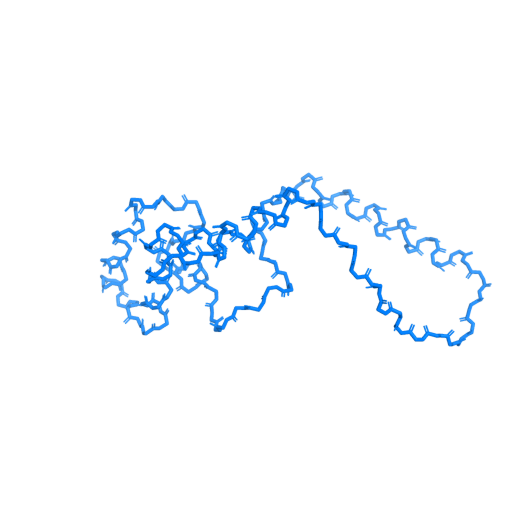8.385 1.00 45.03 106 GLU A CA 1
ATOM 828 C C . GLU A 1 106 ? 7.721 22.143 -19.676 1.00 45.03 106 GLU A C 1
ATOM 830 O O . GLU A 1 106 ? 7.418 23.089 -20.409 1.00 45.03 106 GLU A O 1
ATOM 835 N N . ARG A 1 107 ? 7.401 20.886 -19.995 1.00 46.94 107 ARG A N 1
ATOM 836 C CA . ARG A 1 107 ? 6.416 20.598 -21.033 1.00 46.94 107 ARG A CA 1
ATOM 837 C C . ARG A 1 107 ? 5.073 21.127 -20.527 1.00 46.94 107 ARG A C 1
ATOM 839 O O . ARG A 1 107 ? 4.658 20.705 -19.447 1.00 46.94 107 ARG A O 1
ATOM 846 N N . PRO A 1 108 ? 4.365 21.997 -21.268 1.00 47.91 108 PRO A N 1
ATOM 847 C CA . PRO A 1 108 ? 2.989 22.309 -20.922 1.00 47.91 108 PRO A CA 1
ATOM 848 C C . PRO A 1 108 ? 2.204 20.997 -20.944 1.00 47.91 108 PRO A C 1
ATOM 850 O O . PRO A 1 108 ? 2.229 20.271 -21.942 1.00 47.91 108 PRO A O 1
ATOM 853 N N . GLY A 1 109 ? 1.575 20.665 -19.815 1.00 53.66 109 GLY A N 1
ATOM 854 C CA . GLY A 1 109 ? 0.770 19.459 -19.676 1.00 53.66 109 GLY A CA 1
ATOM 855 C C . GLY A 1 109 ? -0.236 19.389 -20.817 1.00 53.66 109 GLY A C 1
ATOM 856 O O . GLY A 1 109 ? -1.004 20.328 -21.035 1.00 53.66 109 GLY A O 1
ATOM 857 N N . HIS A 1 110 ? -0.204 18.299 -21.584 1.00 57.88 110 HIS A N 1
ATOM 858 C CA . HIS A 1 110 ? -1.257 18.053 -22.556 1.00 57.88 110 HIS A CA 1
ATOM 859 C C . HIS A 1 110 ? -2.590 18.014 -21.799 1.00 57.88 110 HIS A C 1
ATOM 861 O O . HIS A 1 110 ? -2.677 17.308 -20.791 1.00 57.88 110 HIS A O 1
ATOM 867 N N . PRO A 1 111 ? -3.618 18.761 -22.242 1.00 67.56 111 PRO A N 1
ATOM 868 C CA . PRO A 1 111 ? -4.924 18.671 -21.616 1.00 67.56 111 PRO A CA 1
ATOM 869 C C . PRO A 1 111 ? -5.388 17.218 -21.697 1.00 67.56 111 PRO A C 1
ATOM 871 O O . PRO A 1 111 ? -5.320 16.593 -22.760 1.00 67.56 111 PRO A O 1
ATOM 874 N N . LEU A 1 112 ? -5.806 16.678 -20.552 1.00 67.69 112 LEU A N 1
ATOM 875 C CA . LEU A 1 112 ? -6.350 15.330 -20.473 1.00 67.69 112 LEU A CA 1
ATOM 876 C C . LEU A 1 112 ? -7.498 15.189 -21.488 1.00 67.69 112 LEU A C 1
ATOM 878 O O . LEU A 1 112 ? -8.252 16.147 -21.689 1.00 67.69 112 LEU A O 1
ATOM 882 N N . PRO A 1 113 ? -7.663 14.012 -22.118 1.00 81.06 113 PRO A N 1
ATOM 883 C CA . PRO A 1 113 ? -8.827 13.740 -22.946 1.00 81.06 113 PRO A CA 1
ATOM 884 C C . PRO A 1 113 ? -10.109 14.088 -22.187 1.00 81.06 113 PRO A C 1
ATOM 886 O O . PRO A 1 113 ? -10.230 13.797 -20.997 1.00 81.06 113 PRO A O 1
ATOM 889 N N . GLU A 1 114 ? -11.078 14.692 -22.871 1.00 72.56 114 GLU A N 1
ATOM 890 C CA . GLU A 1 114 ? -12.289 15.239 -22.245 1.00 72.56 114 GLU A CA 1
ATOM 891 C C . GLU A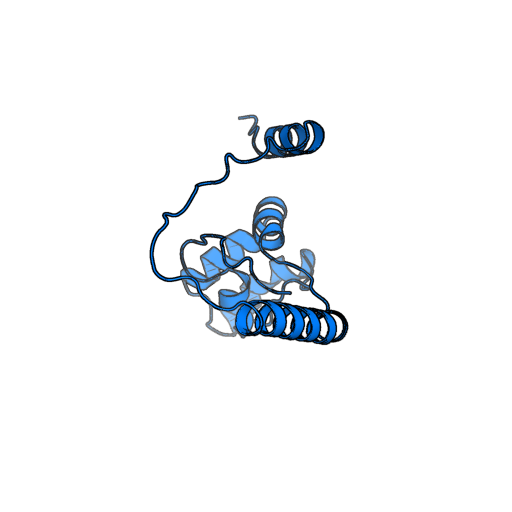 1 114 ? -13.059 14.194 -21.415 1.00 72.56 114 GLU A C 1
ATOM 893 O O . GLU A 1 114 ? -13.625 14.507 -20.371 1.00 72.56 114 GLU A O 1
ATOM 898 N N . ALA A 1 115 ? -13.013 12.927 -21.833 1.00 70.12 115 ALA A N 1
ATOM 899 C CA . ALA A 1 115 ? -13.580 11.809 -21.086 1.00 70.12 115 ALA A CA 1
ATOM 900 C C . ALA A 1 115 ? -12.881 11.573 -19.733 1.00 70.12 115 ALA A C 1
ATOM 902 O O . ALA A 1 115 ? -13.550 11.315 -18.736 1.00 70.12 115 ALA A O 1
ATOM 903 N N . THR A 1 116 ? -11.553 11.699 -19.682 1.00 73.50 116 THR A N 1
ATOM 904 C CA . THR A 1 116 ? -10.754 11.551 -18.458 1.00 73.50 116 THR A CA 1
ATOM 905 C C . THR A 1 116 ? -10.984 12.723 -17.509 1.00 73.50 116 THR A C 1
ATOM 907 O O . THR A 1 116 ? -11.139 12.512 -16.311 1.00 73.50 116 THR A O 1
ATOM 910 N N . ALA A 1 117 ? -11.071 13.947 -18.038 1.00 75.38 117 ALA A N 1
ATOM 911 C CA . ALA A 1 117 ? -11.381 15.132 -17.239 1.00 75.38 117 ALA A CA 1
ATOM 912 C C . ALA A 1 117 ? -12.776 15.036 -16.598 1.00 75.38 117 ALA A C 1
ATOM 914 O O . ALA A 1 117 ? -12.915 15.287 -15.407 1.00 75.38 117 ALA A O 1
ATOM 915 N N . ARG A 1 118 ? -13.788 14.583 -17.352 1.00 73.94 118 ARG A N 1
ATOM 916 C CA . ARG A 1 118 ? -15.145 14.365 -16.823 1.00 73.94 118 ARG A CA 1
ATOM 917 C C . ARG A 1 118 ? -15.201 13.264 -15.769 1.00 73.94 118 ARG A C 1
ATOM 919 O O . ARG A 1 118 ? -15.876 13.432 -14.766 1.00 73.94 118 ARG A O 1
ATOM 926 N N . LEU A 1 119 ? -14.474 12.163 -15.968 1.00 75.31 119 LEU A N 1
ATOM 927 C CA . LEU A 1 119 ? -14.417 11.080 -14.984 1.00 75.31 119 LEU A CA 1
ATOM 928 C C . LEU A 1 119 ? -13.775 11.546 -13.668 1.00 75.31 119 LEU A C 1
ATOM 930 O O . LEU A 1 119 ? -14.242 11.177 -12.595 1.00 75.31 119 LEU A O 1
ATOM 934 N N . LEU A 1 120 ? -12.724 12.368 -13.750 1.00 73.56 120 LEU A N 1
ATOM 935 C CA . LEU A 1 120 ? -12.103 12.986 -12.579 1.00 73.56 120 LEU A CA 1
ATOM 936 C C . LEU A 1 120 ? -13.043 13.990 -11.913 1.00 73.56 120 LEU A C 1
ATOM 938 O O . LEU A 1 120 ? -13.189 13.938 -10.698 1.00 73.56 120 LEU A O 1
ATOM 942 N N . ASP A 1 121 ? -13.722 14.841 -12.681 1.00 75.06 121 ASP A N 1
ATOM 943 C CA . ASP A 1 121 ? -14.713 15.774 -12.145 1.00 75.06 121 ASP A CA 1
ATOM 944 C C . ASP A 1 121 ? -15.855 15.038 -11.439 1.00 75.06 121 ASP A C 1
ATOM 946 O O . ASP A 1 121 ? -16.212 15.428 -10.335 1.00 75.06 121 ASP A O 1
ATOM 950 N N . ASP A 1 122 ? -16.371 13.940 -11.992 1.00 73.06 122 ASP A N 1
ATOM 951 C CA . ASP A 1 122 ? -17.404 13.118 -11.346 1.00 73.06 122 ASP A CA 1
ATOM 952 C C . ASP A 1 122 ? -16.890 12.436 -10.062 1.00 73.06 122 ASP A C 1
ATOM 954 O O . ASP A 1 122 ? -17.648 12.227 -9.115 1.00 73.06 122 ASP A O 1
ATOM 958 N N . LEU A 1 123 ? -15.593 12.117 -9.991 1.00 70.38 123 LEU A N 1
ATOM 959 C CA . LEU A 1 123 ? -14.960 11.550 -8.794 1.00 70.38 123 LEU A CA 1
ATOM 960 C C . LEU A 1 123 ? -14.681 12.613 -7.710 1.00 70.38 123 LEU A C 1
ATOM 962 O O . LEU A 1 123 ? -14.711 12.307 -6.510 1.00 70.38 123 LEU A O 1
ATOM 966 N N . ILE A 1 124 ? -14.378 13.841 -8.145 1.00 70.62 124 ILE A N 1
ATOM 967 C CA . ILE A 1 124 ? -13.967 14.997 -7.333 1.00 70.62 124 ILE A CA 1
ATOM 968 C C . ILE A 1 124 ? -15.171 15.866 -6.937 1.00 70.62 124 ILE A C 1
ATOM 970 O O . ILE A 1 124 ? -15.083 16.619 -5.968 1.00 70.62 124 ILE A O 1
ATOM 974 N N . ARG A 1 125 ? -16.327 15.756 -7.603 1.00 54.28 125 ARG A N 1
ATOM 975 C CA . ARG A 1 125 ? -17.559 16.430 -7.178 1.00 54.28 125 ARG A CA 1
ATOM 976 C C . ARG A 1 125 ? -18.161 15.709 -5.977 1.00 54.28 125 ARG A C 1
ATOM 978 O O . ARG A 1 125 ? -18.930 14.759 -6.080 1.00 54.28 125 ARG A O 1
ATOM 985 N N . PHE A 1 126 ? -17.784 16.190 -4.806 1.00 50.41 126 PHE A N 1
ATOM 986 C CA . PHE A 1 126 ? -18.440 15.863 -3.554 1.00 50.41 126 PHE A CA 1
ATOM 987 C C . PHE A 1 126 ? -19.782 16.608 -3.500 1.00 50.41 126 PHE A C 1
ATOM 989 O O . PHE A 1 126 ? -19.796 17.814 -3.257 1.00 50.41 126 PHE A O 1
ATOM 996 N N . ASP A 1 127 ? -20.898 15.913 -3.733 1.00 49.91 127 ASP A N 1
ATOM 997 C CA . ASP A 1 127 ? -22.194 16.396 -3.248 1.00 49.91 127 ASP A CA 1
ATOM 998 C C . ASP A 1 127 ? -22.156 16.380 -1.711 1.00 49.91 127 ASP A C 1
ATOM 1000 O O . ASP A 1 127 ? -21.885 15.346 -1.088 1.00 49.91 127 ASP A O 1
ATOM 1004 N N . VAL A 1 128 ? -22.364 17.563 -1.131 1.00 45.84 128 VAL A N 1
ATOM 1005 C CA . VAL A 1 128 ? -22.613 17.808 0.296 1.00 45.84 128 VAL A CA 1
ATOM 1006 C C . VAL A 1 128 ? -24.116 17.813 0.525 1.00 45.84 128 VAL A C 1
ATOM 1008 O O . VAL A 1 128 ? -24.814 18.480 -0.273 1.00 45.84 128 VAL A O 1
#

Organism: Streptomyces alboniger (NCBI:txid132473)

Secondary structure (DSSP, 8-state):
-EE-TT---SSS-HHHHHGGGT--TTS-HHHHHHHHHHHHHTT---HHHHHHHHHHSSHHHHHHHHHTEE---HHHHHHHHHHHHHHHHHHHHTS----S------PPPPPPPHHHHHHHHHHH----

Radius of gyration: 21.22 Å; chains: 1; bounding box: 53×35×50 Å